Protein AF-A0AAV1UFF7-F1 (afdb_monomer)

Solvent-accessible surface area (backbone atoms only — not comparable to full-atom values): 11123 Å² total; per-residue (Å²): 123,74,47,80,37,83,39,74,46,73,79,89,84,55,80,43,83,38,80,42,76,38,85,66,68,77,84,46,72,75,54,55,74,67,52,83,84,74,55,67,71,58,49,53,51,36,45,77,68,60,72,52,86,78,79,87,83,90,73,97,54,80,73,61,56,57,57,50,54,50,51,61,59,50,69,80,42,80,79,66,96,67,86,64,89,80,60,83,84,80,53,59,70,68,59,49,51,53,54,50,56,66,68,28,78,74,54,40,67,79,42,95,56,35,76,69,52,58,74,48,44,80,80,64,54,96,58,88,70,94,63,82,73,81,86,80,84,79,76,91,78,84,86,72,62,90,87,70,75,89,84,87,79,83,79,75,90,72,82,85,129

Foldseek 3Di:
DFDFDQFFDDPPPDTDGDTDRDPDDDDDPVVVVPDDDDDPVRVVVCVVVCVDVGDDDDDPDPVVVVVVVVVVVVVSDPDDPPPPPPPPPPDDPVRVVVVVVCVDLVVCPPPPCNVVVVVCCLVVPPDDDPDDGPCPPDDDDDDDDPPDDDDDDDDDDDDDD

Structure (mmCIF, N/CA/C/O backbone):
data_AF-A0AAV1UFF7-F1
#
_entry.id   AF-A0AAV1UFF7-F1
#
loop_
_atom_site.group_PDB
_atom_site.id
_atom_site.type_symbol
_atom_site.label_atom_id
_atom_site.label_alt_id
_atom_site.label_comp_id
_atom_site.label_asym_id
_atom_site.label_entity_id
_atom_site.label_seq_id
_atom_site.pdbx_PDB_ins_code
_atom_site.Cartn_x
_atom_site.Cartn_y
_atom_site.Cartn_z
_atom_site.occupancy
_atom_site.B_iso_or_equiv
_atom_site.auth_seq_id
_atom_site.auth_comp_id
_atom_site.auth_asym_id
_atom_site.auth_atom_id
_atom_site.pdbx_PDB_model_num
ATOM 1 N N . MET A 1 1 ? 12.089 35.844 30.731 1.00 44.12 1 MET A N 1
ATOM 2 C CA . MET A 1 1 ? 13.018 34.746 30.389 1.00 44.12 1 MET A CA 1
ATOM 3 C C . MET A 1 1 ? 12.511 34.076 29.127 1.00 44.12 1 MET A C 1
ATOM 5 O O . MET A 1 1 ? 11.458 33.444 29.177 1.00 44.12 1 MET A O 1
ATOM 9 N N . THR A 1 2 ? 13.200 34.293 28.009 1.00 43.50 2 THR A N 1
ATOM 10 C CA . THR A 1 2 ? 12.980 33.582 26.745 1.00 43.50 2 THR A CA 1
ATOM 11 C C . THR A 1 2 ? 13.246 32.096 26.977 1.00 43.50 2 THR A C 1
ATOM 13 O O . THR A 1 2 ? 14.238 31.735 27.610 1.00 43.50 2 THR A O 1
ATOM 16 N N . LYS A 1 3 ? 12.304 31.234 26.580 1.00 46.84 3 LYS A N 1
ATOM 17 C CA . LYS A 1 3 ? 12.535 29.789 26.540 1.00 46.84 3 LYS A CA 1
ATOM 18 C C . LYS A 1 3 ? 12.574 29.369 25.081 1.00 46.84 3 LYS A C 1
ATOM 20 O O . LYS A 1 3 ? 11.623 29.587 24.340 1.00 46.84 3 LYS A O 1
ATOM 25 N N . THR A 1 4 ? 13.693 28.762 24.742 1.00 48.09 4 THR A N 1
ATOM 26 C CA . THR A 1 4 ? 14.011 28.108 23.483 1.00 48.09 4 THR A CA 1
ATOM 27 C C . THR A 1 4 ? 13.090 26.898 23.324 1.00 48.09 4 THR A C 1
ATOM 29 O O . THR A 1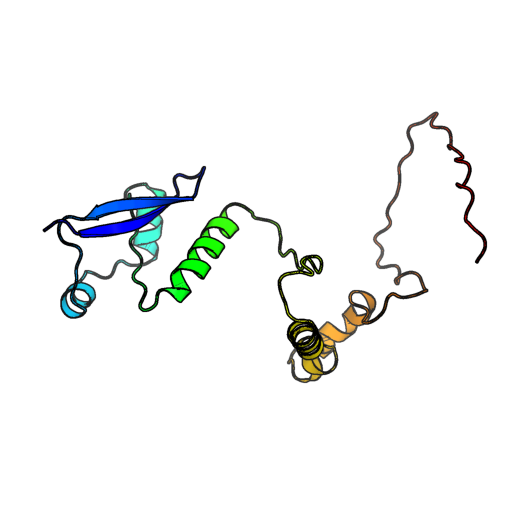 4 ? 13.221 25.928 24.070 1.00 48.09 4 THR A O 1
ATOM 32 N N . LEU A 1 5 ? 12.113 26.970 22.419 1.00 54.47 5 LEU A N 1
ATOM 33 C CA . LEU A 1 5 ? 11.257 25.833 22.070 1.00 54.47 5 LEU A CA 1
ATOM 34 C C . LEU A 1 5 ? 11.662 25.293 20.702 1.00 54.47 5 LEU A C 1
ATOM 36 O O . LEU A 1 5 ? 11.835 26.060 19.754 1.00 54.47 5 LEU A O 1
ATOM 40 N N . ASN A 1 6 ? 11.789 23.969 20.618 1.00 51.03 6 ASN A N 1
ATOM 41 C CA . ASN A 1 6 ? 11.961 23.265 19.355 1.00 51.03 6 ASN A CA 1
ATOM 42 C C . ASN A 1 6 ? 10.611 23.247 18.646 1.00 51.03 6 ASN A C 1
ATOM 44 O O . ASN A 1 6 ? 9.712 22.494 19.016 1.00 51.03 6 ASN A O 1
ATOM 48 N N . VAL A 1 7 ? 10.459 24.105 17.649 1.00 54.06 7 VAL A N 1
ATOM 49 C CA . VAL A 1 7 ? 9.252 24.189 16.838 1.00 54.06 7 VAL A CA 1
ATOM 50 C C . VAL A 1 7 ? 9.533 23.529 15.501 1.00 54.06 7 VAL A C 1
ATOM 52 O O . VAL A 1 7 ? 10.532 23.815 14.841 1.00 54.06 7 VAL A O 1
ATOM 55 N N . ILE A 1 8 ? 8.639 22.633 15.102 1.00 52.88 8 ILE A N 1
ATOM 56 C CA . ILE A 1 8 ? 8.655 22.051 13.767 1.00 52.88 8 ILE A CA 1
ATOM 57 C C . ILE A 1 8 ? 7.980 23.063 12.845 1.00 52.88 8 ILE A C 1
ATOM 59 O O . ILE A 1 8 ? 6.786 23.331 12.978 1.00 52.88 8 ILE A O 1
ATOM 63 N N . VAL A 1 9 ? 8.754 23.662 11.944 1.00 51.25 9 VAL A N 1
ATOM 64 C CA . VAL A 1 9 ? 8.236 24.610 10.956 1.00 51.25 9 VAL A CA 1
ATOM 65 C C . VAL A 1 9 ? 8.237 23.916 9.603 1.00 51.25 9 VAL A C 1
ATOM 67 O O . VAL A 1 9 ? 9.279 23.448 9.141 1.00 51.25 9 VAL A O 1
ATOM 70 N N . ASN A 1 10 ? 7.063 23.854 8.977 1.00 47.47 10 ASN A N 1
ATOM 71 C CA . ASN A 1 10 ? 6.913 23.428 7.594 1.00 47.47 10 ASN A CA 1
ATOM 72 C C . ASN A 1 10 ? 6.635 24.666 6.725 1.00 47.47 10 ASN A C 1
ATOM 74 O O . ASN A 1 10 ? 5.600 25.311 6.882 1.00 47.47 10 ASN A O 1
ATOM 78 N N . ASN A 1 11 ? 7.568 24.989 5.825 1.00 47.00 11 ASN A N 1
ATOM 79 C CA . ASN A 1 11 ? 7.452 26.104 4.877 1.00 47.00 11 ASN A CA 1
ATOM 80 C C . ASN A 1 11 ? 7.034 25.650 3.459 1.00 47.00 11 ASN A C 1
ATOM 82 O O . ASN A 1 11 ? 7.196 26.407 2.505 1.00 47.00 11 ASN A O 1
ATOM 86 N N . GLY A 1 12 ? 6.534 24.419 3.305 1.00 44.91 12 GLY A N 1
ATOM 87 C CA . GLY A 1 12 ? 6.035 23.845 2.046 1.00 44.91 12 GLY A CA 1
ATOM 88 C C . GLY A 1 12 ? 7.105 23.319 1.081 1.00 44.91 12 GLY A C 1
ATOM 89 O O . GLY A 1 12 ? 6.775 22.916 -0.028 1.00 44.91 12 GLY A O 1
ATOM 90 N N . SER A 1 13 ? 8.383 23.361 1.467 1.00 39.22 13 SER A N 1
ATOM 91 C CA . SER A 1 13 ? 9.508 22.782 0.707 1.00 39.22 13 SER A CA 1
ATOM 92 C C . SER A 1 13 ? 10.461 21.960 1.583 1.00 39.22 13 SER A C 1
ATOM 94 O O . SER A 1 13 ? 11.354 21.297 1.058 1.00 39.22 13 SER A O 1
ATOM 96 N N . SER A 1 14 ? 10.336 22.064 2.907 1.00 38.56 14 SER A N 1
ATOM 97 C CA . SER A 1 14 ? 11.150 21.336 3.877 1.00 38.56 14 SER A CA 1
ATOM 98 C C . SER A 1 14 ? 10.556 21.491 5.274 1.00 38.56 14 SER A C 1
ATOM 100 O O . SER A 1 14 ? 10.170 22.599 5.666 1.00 38.56 14 SER A O 1
ATOM 102 N N . VAL A 1 15 ? 10.577 20.408 6.047 1.00 46.78 15 VAL A N 1
ATOM 103 C CA . VAL A 1 15 ? 10.296 20.414 7.484 1.00 46.78 15 VAL A CA 1
ATOM 104 C C . VAL A 1 15 ? 11.614 20.594 8.239 1.00 46.78 15 VAL A C 1
ATOM 106 O O . VAL A 1 15 ? 12.520 19.771 8.118 1.00 46.78 15 VAL A O 1
ATOM 109 N N . GLY A 1 16 ? 11.736 21.674 9.013 1.00 49.16 16 GLY A N 1
ATOM 110 C CA . GLY A 1 16 ? 12.919 21.959 9.829 1.00 49.16 16 GLY A CA 1
ATOM 111 C C . GLY A 1 16 ? 12.569 22.109 11.307 1.00 49.16 16 GLY A C 1
ATOM 112 O O . GLY A 1 16 ? 11.521 22.654 11.656 1.00 49.16 16 GLY A O 1
ATOM 113 N N . ALA A 1 17 ? 13.447 21.626 12.188 1.00 48.56 17 ALA A N 1
ATOM 114 C CA . ALA A 1 17 ? 13.382 21.942 13.610 1.00 48.56 17 ALA A CA 1
ATOM 115 C C . ALA A 1 17 ? 14.064 23.294 13.832 1.00 48.56 17 ALA A C 1
ATOM 117 O O . ALA A 1 17 ? 15.270 23.427 13.622 1.00 48.56 17 ALA A O 1
ATOM 118 N N . TYR A 1 18 ? 13.287 24.291 14.240 1.00 50.88 18 TYR A N 1
ATOM 119 C CA . TYR A 1 18 ? 13.789 25.623 14.528 1.00 50.88 18 TYR A CA 1
ATOM 120 C C . TYR A 1 18 ? 13.642 25.930 16.003 1.00 50.88 18 TYR A C 1
ATOM 122 O O . TYR A 1 18 ? 12.633 25.637 16.643 1.00 50.88 18 TYR A O 1
ATOM 130 N N . THR A 1 19 ? 14.660 26.595 16.512 1.00 49.97 19 THR A N 1
ATOM 131 C CA . THR A 1 19 ? 14.622 27.231 17.811 1.00 49.97 19 THR A CA 1
ATOM 132 C C . THR A 1 19 ? 13.847 28.536 17.684 1.00 49.97 19 THR A C 1
ATOM 134 O O . THR A 1 19 ? 14.332 29.484 17.066 1.00 49.97 19 THR A O 1
ATOM 137 N N . LEU A 1 20 ? 12.643 28.592 18.255 1.00 56.88 20 LEU A N 1
ATOM 138 C CA . LEU A 1 20 ? 11.886 29.836 18.372 1.00 56.88 20 LEU A CA 1
ATOM 139 C C . LEU A 1 20 ? 11.939 30.344 19.811 1.00 56.88 20 LEU A C 1
ATOM 141 O O . LEU A 1 20 ? 11.595 29.633 20.759 1.00 56.88 20 LEU A O 1
ATOM 145 N N . ASP A 1 21 ? 12.343 31.605 19.955 1.00 56.59 21 ASP A N 1
ATOM 146 C CA . ASP A 1 21 ? 12.246 32.333 21.214 1.00 56.59 21 ASP A CA 1
ATOM 147 C C . ASP A 1 21 ? 10.801 32.784 21.415 1.00 56.59 21 ASP A C 1
ATOM 149 O O . ASP A 1 21 ? 10.382 33.870 21.008 1.00 56.59 21 ASP A O 1
ATOM 153 N N . LEU A 1 22 ? 10.014 31.921 22.053 1.00 59.09 22 LEU A N 1
ATOM 154 C CA . LEU A 1 22 ? 8.674 32.284 22.486 1.00 59.09 22 LEU A CA 1
ATOM 155 C C . LEU A 1 22 ? 8.793 33.164 23.735 1.00 59.09 22 LEU A C 1
ATOM 157 O O . LEU A 1 22 ? 9.332 32.766 24.777 1.00 59.09 22 LEU A O 1
ATOM 161 N N . ILE A 1 23 ? 8.294 34.395 23.631 1.00 55.28 23 ILE A N 1
ATOM 162 C CA . ILE A 1 23 ? 8.198 35.309 24.767 1.00 55.28 23 ILE A CA 1
ATOM 163 C C . ILE A 1 23 ? 7.072 34.780 25.663 1.00 55.28 23 ILE A C 1
ATOM 165 O O . ILE A 1 23 ? 5.902 35.038 25.417 1.00 55.28 23 ILE A O 1
ATOM 169 N N . ALA A 1 24 ? 7.451 34.013 26.689 1.00 63.12 24 ALA A N 1
ATOM 170 C CA . ALA A 1 24 ? 6.566 33.465 27.722 1.00 63.12 24 ALA A CA 1
ATOM 171 C C . ALA A 1 24 ? 5.484 32.478 27.216 1.00 63.12 24 ALA A C 1
ATOM 173 O O . ALA A 1 24 ? 4.293 32.756 27.339 1.00 63.12 24 ALA A O 1
ATOM 174 N N . PRO A 1 25 ? 5.872 31.292 26.704 1.00 65.94 25 PRO A N 1
ATOM 175 C CA . PRO A 1 25 ? 4.911 30.214 26.476 1.00 65.94 25 PRO A CA 1
ATOM 176 C C . PRO A 1 25 ? 4.236 29.826 27.807 1.00 65.94 25 PRO A C 1
ATOM 178 O O . PRO A 1 25 ? 4.930 29.828 28.832 1.00 65.94 25 PRO A O 1
ATOM 181 N N . PRO A 1 26 ? 2.937 29.472 27.808 1.00 67.19 26 PRO A N 1
ATOM 182 C CA . PRO A 1 26 ? 2.262 28.926 28.982 1.00 67.19 26 PRO A CA 1
ATOM 183 C C . PRO A 1 26 ? 3.022 27.703 29.496 1.00 67.19 26 PRO A C 1
ATOM 185 O O . PRO A 1 26 ? 3.344 26.802 28.721 1.00 67.19 26 PRO A O 1
ATOM 188 N N . LYS A 1 27 ? 3.363 27.689 30.786 1.00 66.69 27 LYS A N 1
ATOM 189 C CA . LYS A 1 27 ? 4.175 26.605 31.385 1.00 66.69 27 LYS A CA 1
ATOM 190 C C . LYS A 1 27 ? 3.370 25.721 32.315 1.00 66.69 27 LYS A C 1
ATOM 192 O O . LYS A 1 27 ? 3.786 24.602 32.598 1.00 66.69 27 LYS A O 1
ATOM 197 N N . LEU A 1 28 ? 2.265 26.246 32.827 1.00 72.44 28 LEU A N 1
ATOM 198 C CA . LEU A 1 28 ? 1.423 25.559 33.787 1.00 72.44 28 LEU A CA 1
ATOM 199 C C . LEU A 1 28 ? 0.181 25.029 33.086 1.00 72.44 28 LEU A C 1
ATOM 201 O O . LEU A 1 28 ? -0.427 25.719 32.267 1.00 72.44 28 LEU A O 1
ATOM 205 N N . THR A 1 29 ? -0.252 23.832 33.475 1.00 72.44 29 THR A N 1
ATOM 206 C CA . THR A 1 29 ? -1.508 23.242 32.998 1.00 72.44 29 THR A CA 1
ATOM 207 C C . THR A 1 29 ? -2.683 24.195 33.210 1.00 72.44 29 THR A C 1
ATOM 209 O O . THR A 1 29 ? -3.531 24.317 32.336 1.00 72.44 29 THR A O 1
ATOM 212 N N . SER A 1 30 ? -2.692 24.936 34.325 1.00 73.25 30 SER A N 1
ATOM 213 C CA . SER A 1 30 ? -3.714 25.940 34.641 1.00 73.25 30 SER A CA 1
ATOM 214 C C . SER A 1 30 ? -3.734 27.134 33.686 1.00 73.25 30 SER A C 1
ATOM 216 O O . SER A 1 30 ? -4.789 27.715 33.480 1.00 73.25 30 SER A O 1
ATOM 218 N N . GLU A 1 31 ? -2.593 27.520 33.113 1.00 74.56 31 GLU A N 1
ATOM 219 C CA . GLU A 1 31 ? -2.527 28.595 32.114 1.00 74.56 31 GLU A CA 1
ATOM 220 C C . GLU A 1 31 ? -3.018 28.092 30.751 1.00 74.56 31 GLU A C 1
ATOM 222 O O . GLU A 1 31 ? -3.728 28.804 30.047 1.00 74.56 31 GLU A O 1
ATOM 227 N N . ILE A 1 32 ? -2.680 26.847 30.396 1.00 72.62 32 ILE A N 1
ATOM 228 C CA . ILE A 1 32 ? -3.071 26.219 29.125 1.00 72.62 32 ILE A CA 1
ATOM 229 C C . ILE A 1 32 ? -4.581 25.971 29.078 1.00 72.62 32 ILE A C 1
ATOM 231 O O . ILE A 1 32 ? -5.218 26.267 28.071 1.00 72.62 32 ILE A O 1
ATOM 235 N N . THR A 1 33 ? -5.176 25.466 30.162 1.00 74.94 33 THR A N 1
ATOM 236 C CA . THR A 1 33 ? -6.622 25.189 30.220 1.00 74.94 33 THR A CA 1
ATOM 237 C C . THR A 1 33 ? -7.481 26.452 30.234 1.00 74.94 33 THR A C 1
ATOM 239 O O . THR A 1 33 ? -8.673 26.375 29.948 1.00 74.94 33 THR A O 1
ATOM 242 N N . GLN A 1 34 ? -6.890 27.612 30.534 1.00 77.50 34 GLN A N 1
ATOM 243 C CA . GLN A 1 34 ? -7.550 28.918 30.469 1.00 77.50 34 GLN A CA 1
ATOM 244 C C . GLN A 1 34 ? -7.456 29.575 29.085 1.00 77.50 34 GLN A C 1
ATOM 246 O O . GLN A 1 34 ? -8.074 30.619 28.864 1.00 77.50 34 GLN A O 1
ATOM 251 N N . LEU A 1 35 ? -6.701 28.994 28.143 1.00 76.62 35 LEU A N 1
ATOM 252 C CA . LEU A 1 35 ? -6.629 29.527 26.788 1.00 76.62 35 LEU A CA 1
ATOM 253 C C . LEU A 1 35 ? -7.986 29.395 26.086 1.00 76.62 35 LEU A C 1
ATOM 255 O O . LEU A 1 35 ? -8.672 28.379 26.231 1.00 76.62 35 LEU A O 1
ATOM 259 N N . PRO A 1 36 ? -8.379 30.399 25.284 1.00 75.75 36 PRO A N 1
ATOM 260 C CA . PRO A 1 36 ? -9.624 30.329 24.542 1.00 75.75 36 PRO A CA 1
ATOM 261 C C . PRO A 1 36 ? -9.590 29.141 23.579 1.00 75.75 36 PRO A C 1
ATOM 263 O O . PRO A 1 36 ? -8.680 29.011 22.757 1.00 75.75 36 PRO A O 1
ATOM 266 N N . THR A 1 37 ? -10.607 28.285 23.654 1.00 79.56 37 THR A N 1
ATOM 267 C CA . THR A 1 37 ? -10.777 27.196 22.693 1.00 79.56 37 THR A CA 1
ATOM 268 C C . THR A 1 37 ? -11.146 27.781 21.335 1.00 79.56 37 THR A C 1
ATOM 270 O O . THR A 1 37 ? -12.105 28.545 21.206 1.00 79.56 37 THR A O 1
ATOM 273 N N . LEU A 1 38 ? -10.379 27.429 20.307 1.00 80.38 38 LEU A N 1
ATOM 274 C CA . LEU A 1 38 ? -10.665 27.836 18.940 1.00 80.38 38 LEU A CA 1
ATOM 275 C C . LEU A 1 38 ? -11.495 26.753 18.252 1.00 80.38 38 LEU A C 1
ATOM 277 O O . LEU A 1 38 ? -11.086 25.596 18.187 1.00 80.38 38 LEU A O 1
ATOM 281 N N . GLU A 1 39 ? -12.652 27.123 17.707 1.00 85.00 39 GLU A N 1
ATOM 282 C CA . GLU A 1 39 ? -13.463 26.180 16.938 1.00 85.00 39 GLU A CA 1
ATOM 283 C C . GLU A 1 39 ? -12.712 25.678 15.700 1.00 85.00 39 GLU A C 1
ATOM 285 O O . GLU A 1 39 ? -12.110 26.458 14.957 1.00 85.00 39 GLU A O 1
ATOM 290 N N . HIS A 1 40 ? -12.819 24.380 15.420 1.00 80.38 40 HIS A N 1
ATOM 291 C CA . HIS A 1 40 ? -12.083 23.721 14.340 1.00 80.38 40 HIS A CA 1
ATOM 292 C C . HIS A 1 40 ? -12.300 24.372 12.959 1.00 80.38 40 HIS A C 1
ATOM 294 O O . HIS A 1 40 ? -11.345 24.646 12.236 1.00 80.38 40 HIS A O 1
ATOM 300 N N . LYS A 1 41 ? -13.548 24.717 12.605 1.00 83.31 41 LYS A N 1
ATOM 301 C CA . LYS A 1 41 ? -13.860 25.397 11.330 1.00 83.31 41 LYS A CA 1
ATOM 302 C C . LYS A 1 41 ? -13.193 26.769 11.224 1.00 83.31 41 LYS A C 1
ATOM 304 O O . LYS A 1 41 ? -12.735 27.167 10.154 1.00 83.31 41 LYS A O 1
ATOM 309 N N . ARG A 1 42 ? -13.146 27.501 12.339 1.00 84.62 42 ARG A N 1
ATOM 310 C CA . ARG A 1 42 ? -12.495 28.809 12.425 1.00 84.62 42 ARG A CA 1
ATOM 311 C C . ARG A 1 42 ? -10.981 28.669 12.303 1.00 84.62 42 ARG A C 1
ATOM 313 O O . ARG A 1 42 ? -10.387 29.432 11.548 1.00 84.62 42 ARG A O 1
ATOM 320 N N . PHE A 1 43 ? -10.398 27.677 12.970 1.00 83.75 43 PHE A N 1
ATOM 321 C CA . PHE A 1 43 ? -8.984 27.342 12.840 1.00 83.75 43 PHE A CA 1
ATOM 322 C C . PHE A 1 43 ? -8.598 27.053 11.383 1.00 83.75 43 PHE A C 1
ATOM 324 O O . PHE A 1 43 ? -7.704 27.712 10.864 1.00 83.75 43 PHE A O 1
ATOM 331 N N . LEU A 1 44 ? -9.312 26.158 10.690 1.00 84.00 44 LEU A N 1
ATOM 332 C CA . LEU A 1 44 ? -9.009 25.811 9.294 1.00 84.00 44 LEU A CA 1
ATOM 333 C C . LEU A 1 44 ? -9.109 27.011 8.344 1.00 84.00 44 LEU A C 1
ATOM 335 O O . LEU A 1 44 ? -8.263 27.188 7.472 1.00 84.00 44 LEU A O 1
ATOM 339 N N . ARG A 1 45 ? -10.117 27.870 8.525 1.00 87.31 45 ARG A N 1
ATOM 340 C CA . ARG A 1 45 ? -10.261 29.097 7.729 1.00 87.31 45 ARG A CA 1
ATOM 341 C C . ARG A 1 45 ? -9.119 30.084 7.991 1.00 87.31 45 ARG A C 1
ATOM 343 O O . ARG A 1 45 ? -8.603 30.703 7.060 1.00 87.31 45 ARG A O 1
ATOM 350 N N . ASP A 1 46 ? -8.734 30.267 9.250 1.00 83.19 46 ASP A N 1
ATOM 351 C CA . ASP A 1 46 ? -7.654 31.184 9.622 1.00 83.19 46 ASP A CA 1
ATOM 352 C C . ASP A 1 46 ? -6.281 30.630 9.179 1.00 83.19 46 ASP A C 1
ATOM 354 O O . ASP A 1 46 ? -5.412 31.402 8.769 1.00 83.19 46 ASP A O 1
ATOM 358 N N . LEU A 1 47 ? -6.122 29.302 9.153 1.00 82.94 47 LEU A N 1
ATOM 359 C CA . LEU A 1 47 ? -4.974 28.606 8.571 1.00 82.94 47 LEU A CA 1
ATOM 360 C C . LEU A 1 47 ? -4.905 28.813 7.051 1.00 82.94 47 LEU A C 1
ATOM 362 O O . LEU A 1 47 ? -3.901 29.306 6.548 1.00 82.94 47 LEU A O 1
ATOM 366 N N . GLY A 1 48 ? -5.995 28.541 6.325 1.00 79.50 48 GLY A N 1
ATOM 367 C CA . GLY A 1 48 ? -6.0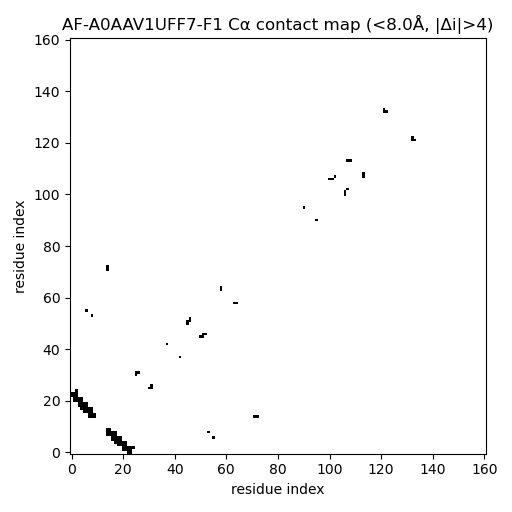57 28.707 4.866 1.00 79.50 48 GLY A CA 1
ATOM 368 C C . GLY A 1 48 ? -5.949 30.161 4.390 1.00 79.50 48 GLY A C 1
ATOM 369 O O . GLY A 1 48 ? -5.514 30.414 3.273 1.00 79.50 48 GLY A O 1
ATOM 370 N N . SER A 1 49 ? -6.298 31.133 5.239 1.00 87.44 49 SER A N 1
ATOM 371 C CA . SER A 1 49 ? -6.106 32.566 4.95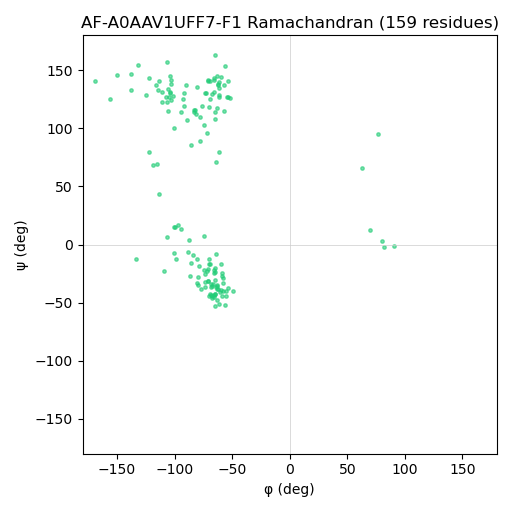5 1.00 87.44 49 SER A CA 1
ATOM 372 C C . SER A 1 49 ? -4.730 33.104 5.367 1.00 87.44 49 SER A C 1
ATOM 374 O O . SER A 1 49 ? -4.497 34.308 5.263 1.00 87.44 49 SER A O 1
ATOM 376 N N . GLY A 1 50 ? -3.824 32.247 5.859 1.00 78.81 50 GLY A N 1
ATOM 377 C CA . GLY A 1 50 ? -2.470 32.631 6.271 1.00 78.81 50 GLY A CA 1
ATOM 378 C C . GLY A 1 50 ? -2.411 33.493 7.538 1.00 78.81 50 GLY A C 1
ATOM 379 O O . GLY A 1 50 ? -1.369 34.072 7.850 1.00 78.81 50 GLY A O 1
ATOM 380 N N . LYS A 1 51 ? -3.517 33.602 8.289 1.00 77.88 51 LYS A N 1
ATOM 381 C CA . LYS A 1 51 ? -3.562 34.330 9.569 1.00 77.88 51 LYS A CA 1
ATOM 382 C C . LYS A 1 51 ? -2.853 33.563 10.683 1.00 77.88 51 LYS A C 1
ATOM 384 O O . LYS A 1 51 ? -2.373 34.176 11.635 1.00 77.88 51 LYS A O 1
ATOM 389 N N . VAL A 1 52 ? -2.773 32.239 10.559 1.00 78.06 52 VAL A N 1
ATOM 390 C CA . VAL A 1 52 ? -2.001 31.376 11.455 1.00 78.06 52 VAL A CA 1
ATOM 391 C C . VAL A 1 52 ? -0.586 31.247 10.905 1.00 78.06 52 VAL A C 1
ATOM 393 O O . VAL A 1 52 ? -0.362 30.581 9.902 1.00 78.06 52 VAL A O 1
ATOM 396 N N . LYS A 1 53 ? 0.374 31.901 11.564 1.00 70.50 53 LYS A N 1
ATOM 397 C CA . LYS A 1 53 ? 1.790 31.851 11.165 1.00 70.50 53 LYS A CA 1
ATOM 398 C C . LYS A 1 53 ? 2.543 30.665 11.766 1.00 70.50 53 LYS A C 1
ATOM 400 O O . LYS A 1 53 ? 3.557 30.255 11.219 1.00 70.50 53 LYS A O 1
ATOM 405 N N . GLN A 1 54 ? 2.095 30.173 12.921 1.00 67.62 54 GLN A N 1
ATOM 406 C CA . GLN A 1 54 ? 2.774 29.143 13.706 1.00 67.62 54 GLN A CA 1
ATOM 407 C C . GLN A 1 54 ? 1.745 28.314 14.476 1.00 67.62 54 GLN A C 1
ATOM 409 O O . GLN A 1 54 ? 0.732 28.847 14.933 1.00 67.62 54 GLN A O 1
ATOM 414 N N . ILE A 1 55 ? 2.029 27.023 14.638 1.00 74.00 55 ILE A N 1
ATOM 415 C CA . ILE A 1 55 ? 1.251 26.093 15.458 1.00 74.00 55 ILE A CA 1
ATOM 416 C C . ILE A 1 55 ? 2.220 25.464 16.458 1.00 74.00 55 ILE A C 1
ATOM 418 O O . ILE A 1 55 ? 3.275 24.968 16.073 1.00 74.00 55 ILE A O 1
ATOM 422 N N . CYS A 1 56 ? 1.868 25.504 17.740 1.00 68.06 56 CYS A N 1
ATOM 423 C CA . CYS A 1 56 ? 2.605 24.820 18.798 1.00 68.06 56 CYS A CA 1
ATOM 424 C C . CYS A 1 56 ? 1.783 23.617 19.260 1.00 68.06 56 CYS A C 1
ATOM 426 O O . CYS A 1 56 ? 0.614 23.776 19.610 1.00 68.06 56 CYS A O 1
ATOM 428 N N . VAL A 1 57 ? 2.394 22.434 19.268 1.00 71.44 57 VAL A N 1
ATOM 429 C CA . VAL A 1 57 ? 1.776 21.198 19.761 1.00 71.44 57 VAL A CA 1
ATOM 430 C C . VAL A 1 57 ? 2.484 20.801 21.052 1.00 71.44 57 VAL A C 1
ATOM 432 O O . VAL A 1 57 ? 3.711 20.832 21.119 1.00 71.44 57 VAL A O 1
ATOM 435 N N . LEU A 1 58 ? 1.709 20.497 22.091 1.00 66.94 58 LEU A N 1
ATOM 436 C CA . LEU A 1 58 ? 2.228 20.066 23.386 1.00 66.94 58 LEU A CA 1
ATOM 437 C C . LEU A 1 58 ? 2.321 18.536 23.403 1.00 66.94 58 LEU A C 1
ATOM 439 O O . LEU A 1 58 ? 1.336 17.869 23.091 1.00 66.94 58 LEU A O 1
ATOM 443 N N . PHE A 1 59 ? 3.474 17.998 23.799 1.00 64.62 59 PHE A N 1
ATOM 444 C CA . PHE A 1 59 ? 3.691 16.562 23.993 1.00 64.62 59 PHE A CA 1
ATOM 445 C C . PHE A 1 59 ? 3.986 16.286 25.461 1.00 64.62 59 PHE A C 1
ATOM 447 O O . PHE A 1 59 ? 4.708 17.054 26.095 1.00 64.62 59 PHE A O 1
ATOM 454 N N . ALA A 1 60 ? 3.394 15.220 25.998 1.00 58.19 60 ALA A N 1
ATOM 455 C CA . ALA A 1 60 ? 3.658 14.781 27.364 1.00 58.19 60 ALA A CA 1
ATOM 456 C C . ALA A 1 60 ? 4.973 13.986 27.467 1.00 58.19 60 ALA A C 1
ATOM 458 O O . ALA A 1 60 ? 5.631 14.085 28.496 1.00 58.19 60 ALA A O 1
ATOM 459 N N . ASP A 1 61 ? 5.389 13.310 26.385 1.00 56.56 61 ASP A N 1
ATOM 460 C CA . ASP A 1 61 ? 6.559 12.426 26.341 1.00 56.56 61 ASP A CA 1
ATOM 461 C C . ASP A 1 61 ? 7.371 12.619 25.041 1.00 56.56 61 ASP A C 1
ATOM 463 O O . ASP A 1 61 ? 6.806 12.898 23.978 1.00 56.56 61 ASP A O 1
ATOM 467 N N . ASP A 1 62 ? 8.698 12.453 25.120 1.00 56.09 62 ASP A N 1
ATOM 468 C CA . ASP A 1 62 ? 9.643 12.656 24.002 1.00 56.09 62 ASP A CA 1
ATOM 469 C C . ASP A 1 62 ? 9.466 11.642 22.850 1.00 56.09 62 ASP A C 1
ATOM 471 O O . ASP A 1 62 ? 9.836 11.922 21.709 1.00 56.09 62 ASP A O 1
ATOM 475 N N . GLU A 1 63 ? 8.864 10.480 23.117 1.00 55.41 63 GLU A N 1
ATOM 476 C CA . GLU A 1 63 ? 8.677 9.396 22.140 1.00 55.41 63 GLU A CA 1
ATOM 477 C C . GLU A 1 63 ? 7.698 9.793 21.012 1.00 55.41 63 GLU A C 1
ATOM 479 O O . GLU A 1 63 ? 7.948 9.533 19.834 1.00 55.41 63 GLU A O 1
ATOM 484 N N . CYS A 1 64 ? 6.658 10.573 21.335 1.00 53.41 64 CYS A N 1
ATOM 485 C CA . CYS A 1 64 ? 5.641 11.046 20.383 1.00 53.41 64 CYS A CA 1
ATOM 486 C C . CYS A 1 64 ? 6.159 12.087 19.370 1.00 53.41 64 CYS A C 1
ATOM 488 O O . CYS A 1 64 ? 5.514 12.358 18.352 1.00 53.41 64 CYS A O 1
ATOM 490 N N . VAL A 1 65 ? 7.318 12.703 19.632 1.00 55.22 65 VAL A N 1
ATOM 491 C CA . VAL A 1 65 ? 7.922 13.707 18.737 1.00 55.22 65 VAL A CA 1
ATOM 492 C C . VAL A 1 65 ? 8.455 13.049 17.457 1.00 55.22 65 VAL A C 1
ATOM 494 O O . VAL A 1 65 ? 8.425 13.666 16.386 1.00 55.22 65 VAL A O 1
ATOM 497 N N . ALA A 1 66 ? 8.912 11.795 17.545 1.00 56.25 66 ALA A N 1
ATOM 498 C CA . ALA A 1 66 ? 9.368 11.018 16.395 1.00 56.25 66 ALA A CA 1
ATOM 499 C C . ALA A 1 66 ? 8.204 10.667 15.454 1.00 56.25 66 ALA A C 1
ATOM 501 O O . ALA A 1 66 ? 8.315 10.870 14.243 1.00 56.25 66 ALA A O 1
ATOM 502 N N . ASP A 1 67 ? 7.062 10.254 16.004 1.00 57.84 67 ASP A N 1
ATOM 503 C CA . ASP A 1 67 ? 5.870 9.889 15.229 1.00 57.84 67 ASP A CA 1
ATOM 504 C C . ASP A 1 67 ? 5.293 11.064 14.436 1.00 57.84 67 ASP A C 1
ATOM 506 O O . ASP A 1 67 ? 4.856 10.901 13.297 1.00 57.84 67 ASP A O 1
ATOM 510 N N . ILE A 1 68 ? 5.347 12.281 14.982 1.00 56.00 68 ILE A N 1
ATOM 511 C CA . ILE A 1 68 ? 4.820 13.469 14.295 1.00 56.00 68 ILE A CA 1
ATOM 512 C C . ILE A 1 68 ? 5.787 14.013 13.252 1.00 56.00 68 ILE A C 1
ATOM 514 O O . ILE A 1 68 ? 5.341 14.490 12.205 1.00 56.00 68 ILE A O 1
ATOM 518 N N . ARG A 1 69 ? 7.105 13.904 13.469 1.00 55.75 69 ARG A N 1
ATOM 519 C CA . ARG A 1 69 ? 8.079 14.150 12.391 1.00 55.75 69 ARG A CA 1
ATOM 520 C C . ARG A 1 69 ? 7.833 13.207 11.226 1.00 55.75 69 ARG A C 1
ATOM 522 O O . ARG A 1 69 ? 7.784 13.661 10.089 1.00 55.75 69 ARG A O 1
ATOM 529 N N . SER 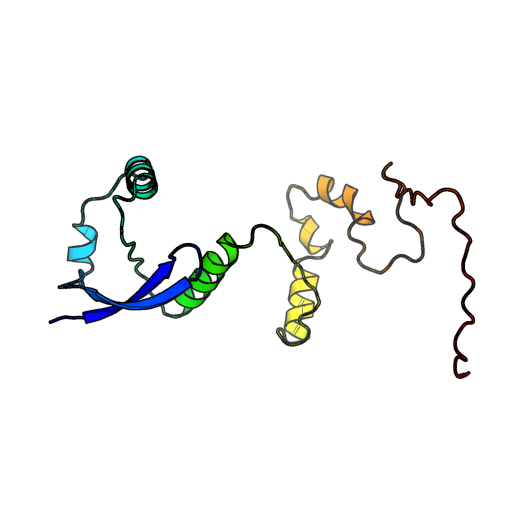A 1 70 ? 7.605 11.932 11.516 1.00 53.25 70 SER A N 1
ATOM 530 C CA . SER A 1 70 ? 7.257 10.949 10.499 1.00 53.25 70 SER A CA 1
ATOM 531 C C . SER A 1 70 ? 5.942 11.331 9.805 1.00 53.25 70 SER A C 1
ATOM 533 O O . SER A 1 70 ? 5.933 11.498 8.591 1.00 53.25 70 SER A O 1
ATOM 535 N N . ALA A 1 71 ? 4.862 11.616 10.544 1.00 51.97 71 ALA A N 1
ATOM 536 C CA . ALA A 1 71 ? 3.559 12.016 9.988 1.00 51.97 71 ALA A CA 1
ATOM 537 C C . ALA A 1 71 ? 3.603 13.282 9.112 1.00 51.97 71 ALA A C 1
ATOM 539 O O . ALA A 1 71 ? 2.953 13.335 8.072 1.00 51.97 71 ALA A O 1
ATOM 540 N N . THR A 1 72 ? 4.384 14.292 9.501 1.00 51.44 72 THR A N 1
ATOM 541 C CA . THR A 1 72 ? 4.544 15.535 8.722 1.00 51.44 72 THR A CA 1
ATOM 542 C C . THR A 1 72 ? 5.394 15.346 7.465 1.00 51.44 72 THR A C 1
ATOM 544 O O . THR A 1 72 ? 5.095 15.957 6.441 1.00 51.44 72 THR A O 1
ATOM 547 N N . VAL A 1 73 ? 6.386 14.450 7.493 1.00 48.28 73 VAL A N 1
ATOM 548 C CA . VAL A 1 73 ? 7.108 13.995 6.289 1.00 48.28 73 VAL A CA 1
ATOM 549 C C . VAL A 1 73 ? 6.198 13.152 5.382 1.00 48.28 73 VAL A C 1
ATOM 551 O O . VAL A 1 73 ? 6.276 13.257 4.160 1.00 48.28 73 VAL A O 1
ATOM 554 N N . PHE A 1 74 ? 5.275 12.370 5.952 1.00 39.62 74 PHE A N 1
ATOM 555 C CA . PHE A 1 74 ? 4.321 11.561 5.186 1.00 39.62 74 PHE A CA 1
ATOM 556 C C . PHE A 1 74 ? 3.244 12.383 4.462 1.00 39.62 74 PHE A C 1
ATOM 558 O O . PHE A 1 74 ? 2.681 11.897 3.486 1.00 39.62 74 PHE A O 1
ATOM 565 N N . THR A 1 75 ? 2.967 13.624 4.876 1.00 46.00 75 THR A N 1
ATOM 566 C CA . THR A 1 75 ? 1.955 14.463 4.204 1.00 46.00 75 THR A CA 1
ATOM 567 C C . THR A 1 75 ? 2.422 15.122 2.903 1.00 46.00 75 THR A C 1
ATOM 569 O O . THR A 1 75 ? 1.573 15.509 2.106 1.00 46.00 75 THR A O 1
ATOM 572 N N . GLU A 1 76 ? 3.732 15.231 2.646 1.00 44.88 76 GLU A N 1
ATOM 573 C CA . GLU A 1 76 ? 4.243 15.731 1.351 1.00 44.88 76 GLU A CA 1
ATOM 574 C C . GLU A 1 76 ? 4.358 14.622 0.292 1.00 44.88 76 GLU A C 1
ATOM 576 O O . GLU A 1 76 ? 4.386 14.913 -0.903 1.00 44.88 76 GLU A O 1
ATOM 581 N N . ASN A 1 77 ? 4.320 13.353 0.708 1.00 41.81 77 ASN A N 1
ATOM 582 C CA . ASN A 1 77 ? 4.392 12.199 -0.182 1.00 41.81 77 ASN A CA 1
ATOM 583 C C . ASN A 1 77 ? 3.078 11.410 -0.135 1.00 41.81 77 ASN A C 1
ATOM 585 O O . ASN A 1 77 ? 3.023 10.277 0.349 1.00 41.81 77 ASN A O 1
ATOM 589 N N . GLU A 1 78 ? 2.005 11.996 -0.678 1.00 50.28 78 GLU A N 1
ATOM 590 C CA . GLU A 1 78 ? 0.906 11.172 -1.181 1.00 50.28 78 GLU A CA 1
ATOM 591 C C . GLU A 1 78 ? 1.487 10.127 -2.142 1.00 50.28 78 GLU A C 1
ATOM 593 O O . GLU A 1 78 ? 2.152 10.475 -3.121 1.00 50.28 78 GLU A O 1
ATOM 598 N N . ARG A 1 79 ? 1.168 8.853 -1.873 1.00 46.88 79 ARG A N 1
ATOM 599 C CA . ARG A 1 79 ? 1.796 7.634 -2.416 1.00 46.88 79 ARG A CA 1
ATOM 600 C C . ARG A 1 79 ? 3.127 7.417 -1.700 1.00 46.88 79 ARG A C 1
ATOM 602 O O . ARG A 1 79 ? 4.146 7.959 -2.089 1.00 46.88 79 ARG A O 1
ATOM 609 N N . VAL A 1 80 ? 3.177 6.608 -0.653 1.00 36.97 80 VAL A N 1
ATOM 610 C CA . VAL A 1 80 ? 2.980 5.169 -0.790 1.00 36.97 80 VAL A CA 1
ATOM 611 C C . VAL A 1 80 ? 2.511 4.620 0.561 1.00 36.97 80 VAL A C 1
ATOM 613 O O . VAL A 1 80 ? 3.219 4.733 1.559 1.00 36.97 80 VAL A O 1
ATOM 616 N N . LEU A 1 81 ? 1.376 3.921 0.586 1.00 43.00 81 LEU A N 1
ATOM 617 C CA . LEU 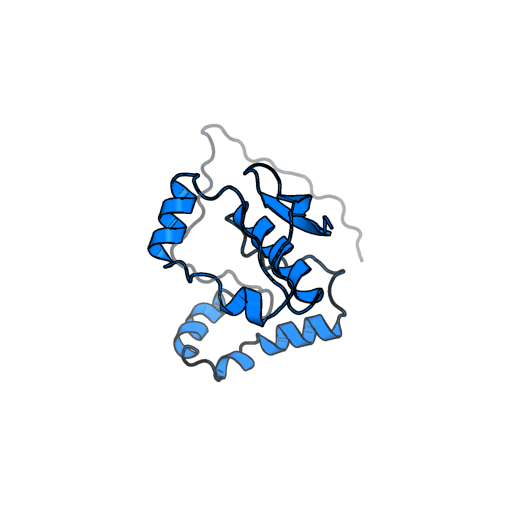A 1 81 ? 1.242 2.754 1.457 1.00 43.00 81 LEU A CA 1
ATOM 618 C C . LEU A 1 81 ? 2.266 1.723 0.957 1.00 43.00 81 LEU A C 1
ATOM 620 O O . LEU A 1 81 ? 1.910 0.769 0.271 1.00 43.00 81 LEU A O 1
ATOM 624 N N . SER A 1 82 ? 3.560 1.981 1.181 1.00 37.25 82 SER A N 1
ATOM 625 C CA . SER A 1 82 ? 4.614 1.028 0.855 1.00 37.25 82 SER A CA 1
ATOM 626 C C . SER A 1 82 ? 4.714 0.131 2.062 1.00 37.25 82 SER A C 1
ATOM 628 O O . SER A 1 82 ? 5.519 0.348 2.966 1.00 37.25 82 SER A O 1
ATOM 630 N N . SER A 1 83 ? 3.869 -0.892 2.075 1.00 43.66 83 SER A N 1
ATOM 631 C CA . SER A 1 83 ? 4.298 -2.165 2.630 1.00 43.66 83 SER A CA 1
ATOM 632 C C . SER A 1 83 ? 5.479 -2.631 1.773 1.00 43.66 83 SER A C 1
ATOM 634 O O . SER A 1 83 ? 5.318 -3.364 0.802 1.00 43.66 83 SER A O 1
ATOM 636 N N . SER A 1 84 ? 6.662 -2.074 2.040 1.00 42.16 84 SER A N 1
ATOM 637 C CA . SER A 1 84 ? 7.910 -2.596 1.509 1.00 42.16 84 SER A CA 1
ATOM 638 C C . SER A 1 84 ? 8.319 -3.726 2.448 1.00 42.16 84 SER A C 1
ATOM 640 O O . SER A 1 84 ? 8.617 -3.452 3.610 1.00 42.16 84 SER A O 1
ATOM 642 N N . PRO A 1 85 ? 8.378 -4.984 1.986 1.00 46.97 85 PRO A N 1
ATOM 643 C CA . PRO A 1 85 ? 8.979 -6.070 2.754 1.00 46.97 85 PRO A CA 1
ATOM 644 C C . PRO A 1 85 ? 10.518 -5.975 2.770 1.00 46.97 85 PRO A C 1
ATOM 646 O O . PRO A 1 85 ? 11.186 -6.899 3.216 1.00 46.97 85 PRO A O 1
ATOM 649 N N . MET A 1 86 ? 11.090 -4.886 2.246 1.00 43.34 86 MET A N 1
ATOM 650 C CA . MET A 1 86 ? 12.502 -4.748 1.893 1.00 43.34 86 MET A CA 1
ATOM 651 C C . MET A 1 86 ? 13.220 -3.723 2.783 1.00 43.34 86 MET A C 1
ATOM 653 O O . MET A 1 86 ? 13.988 -2.895 2.305 1.00 43.34 86 MET A O 1
ATOM 657 N N . ASP A 1 87 ? 12.956 -3.764 4.089 1.00 46.59 87 ASP A N 1
ATOM 658 C CA . ASP A 1 87 ? 13.936 -3.295 5.071 1.00 46.59 87 ASP A CA 1
ATOM 659 C C . ASP A 1 87 ? 14.261 -4.441 6.030 1.00 46.59 87 ASP A C 1
ATOM 661 O O . ASP A 1 87 ? 13.718 -4.576 7.126 1.00 46.59 87 ASP A O 1
ATOM 665 N N . GLU A 1 88 ? 15.132 -5.324 5.548 1.00 50.41 88 GLU A N 1
ATOM 666 C CA . GLU A 1 88 ? 15.614 -6.520 6.243 1.00 50.41 88 GLU A CA 1
ATOM 667 C C . GLU A 1 88 ? 16.425 -6.184 7.512 1.00 50.41 88 GLU A C 1
ATOM 669 O O . GLU A 1 88 ? 16.743 -7.067 8.302 1.00 50.41 88 GLU A O 1
ATOM 674 N N . SER A 1 89 ? 16.731 -4.900 7.743 1.00 52.00 89 SER A N 1
ATOM 675 C CA . SER A 1 89 ? 17.549 -4.427 8.863 1.00 52.00 89 SER A CA 1
ATOM 676 C C . SER A 1 89 ? 16.766 -3.847 10.048 1.00 52.00 89 SER A C 1
ATOM 678 O O . SER A 1 89 ? 17.366 -3.565 11.085 1.00 52.00 89 SER A O 1
ATOM 680 N N . VAL A 1 90 ? 15.442 -3.674 9.931 1.00 59.78 90 VAL A N 1
ATOM 681 C CA . VAL A 1 90 ? 14.651 -2.903 10.914 1.00 59.78 90 VAL A CA 1
ATOM 682 C C . VAL A 1 90 ? 13.923 -3.760 11.955 1.00 59.78 90 VAL A C 1
ATOM 684 O O . VAL A 1 90 ? 13.490 -3.225 12.974 1.00 59.78 90 VAL A O 1
ATOM 687 N N . LEU A 1 91 ? 13.821 -5.083 11.785 1.00 55.66 91 LEU A N 1
ATOM 688 C CA . LEU A 1 91 ? 13.164 -5.963 12.762 1.00 55.66 91 LEU A CA 1
ATOM 689 C C . LEU A 1 91 ? 13.951 -7.255 12.975 1.00 55.66 91 LEU A C 1
ATOM 691 O O . LEU A 1 91 ? 14.319 -7.922 12.013 1.00 55.66 91 LEU A O 1
ATOM 695 N N . ASP A 1 92 ? 14.144 -7.625 14.243 1.00 73.00 92 ASP A N 1
ATOM 696 C CA . ASP A 1 92 ? 14.601 -8.964 14.619 1.00 73.00 92 ASP A CA 1
ATOM 697 C C . ASP A 1 92 ? 13.679 -10.029 13.997 1.00 73.00 92 ASP A C 1
ATOM 699 O O . ASP A 1 92 ? 12.458 -9.843 13.941 1.00 73.00 92 ASP A O 1
ATOM 703 N N . GLU A 1 93 ? 14.261 -11.139 13.534 1.00 74.88 93 GLU A N 1
ATOM 704 C CA . GLU A 1 93 ? 13.569 -12.221 12.816 1.00 74.88 93 GLU A CA 1
ATOM 705 C C . GLU A 1 93 ? 12.301 -12.672 13.556 1.00 74.88 93 GLU A C 1
ATOM 707 O O . GLU A 1 93 ? 11.248 -12.857 12.945 1.00 74.88 93 GLU A O 1
ATOM 712 N N . LYS A 1 94 ? 12.362 -12.749 14.891 1.00 76.62 94 LYS A N 1
ATOM 713 C CA . LYS A 1 94 ? 11.219 -13.125 15.726 1.00 76.62 94 LYS A CA 1
ATOM 714 C C . LYS A 1 94 ? 10.092 -12.095 15.658 1.00 76.62 94 LYS A C 1
ATOM 716 O O . LYS A 1 94 ? 8.932 -12.463 15.521 1.00 76.62 94 LYS A O 1
ATOM 721 N N . THR A 1 95 ? 10.430 -10.807 15.690 1.00 76.56 95 THR A N 1
ATOM 722 C CA . THR A 1 95 ? 9.450 -9.711 15.595 1.00 76.56 95 THR A CA 1
ATOM 723 C C . THR A 1 95 ? 8.796 -9.672 14.212 1.00 76.56 95 THR A C 1
ATOM 725 O O . THR A 1 95 ? 7.618 -9.339 14.076 1.00 76.56 95 THR A O 1
ATOM 728 N N . ARG A 1 96 ? 9.555 -10.023 13.168 1.00 76.75 96 ARG A N 1
ATOM 729 C CA . ARG A 1 96 ? 9.062 -10.105 11.790 1.00 76.75 96 ARG A CA 1
ATOM 730 C C . ARG A 1 96 ? 8.065 -11.252 11.616 1.00 76.75 96 ARG A C 1
ATOM 732 O O . ARG A 1 96 ? 6.996 -11.031 11.050 1.00 76.75 96 ARG A O 1
ATOM 739 N N . VAL A 1 97 ? 8.386 -12.431 12.150 1.00 77.62 97 VAL A N 1
ATOM 740 C CA . VAL A 1 97 ? 7.493 -13.601 12.148 1.00 77.62 97 VAL A CA 1
ATOM 741 C C . VAL A 1 97 ? 6.224 -13.319 12.955 1.00 77.62 97 VAL A C 1
ATOM 743 O O . VAL A 1 97 ? 5.129 -13.488 12.432 1.00 77.62 97 VAL A O 1
ATOM 746 N N . GLU A 1 98 ? 6.342 -12.771 14.168 1.00 81.69 98 GLU A N 1
ATOM 747 C CA . GLU A 1 98 ? 5.181 -12.446 15.013 1.00 81.69 98 GLU A CA 1
ATOM 748 C C . GLU A 1 98 ? 4.225 -11.439 14.350 1.00 81.69 98 GLU A C 1
ATOM 750 O O . GLU A 1 98 ? 3.002 -11.591 14.437 1.00 81.69 98 GLU A O 1
ATOM 755 N N . ARG A 1 99 ? 4.753 -10.424 13.647 1.00 80.31 99 ARG A N 1
ATOM 756 C CA . ARG A 1 99 ? 3.917 -9.491 12.868 1.00 80.31 99 ARG A CA 1
ATOM 757 C C . ARG A 1 99 ? 3.199 -10.184 11.717 1.00 80.31 99 ARG A C 1
ATOM 759 O O . ARG A 1 99 ? 2.027 -9.890 11.497 1.00 80.31 99 ARG A O 1
ATOM 766 N N . TYR A 1 100 ? 3.889 -11.064 10.995 1.00 79.25 100 TYR A N 1
ATOM 767 C CA . TYR A 1 100 ? 3.304 -11.794 9.873 1.00 79.25 100 TYR A CA 1
ATOM 768 C C . TYR A 1 100 ? 2.199 -12.749 10.350 1.00 79.25 100 TYR A C 1
ATOM 770 O O . TYR A 1 100 ? 1.088 -12.713 9.826 1.00 79.25 100 TYR A O 1
ATOM 778 N N . ASP A 1 101 ? 2.444 -13.505 11.423 1.00 82.00 101 ASP A N 1
ATOM 779 C CA . ASP A 1 101 ? 1.472 -14.439 12.008 1.00 82.00 101 ASP A CA 1
ATOM 780 C C . ASP A 1 101 ? 0.227 -13.716 12.546 1.00 82.00 101 ASP A C 1
ATOM 782 O O . ASP A 1 101 ? -0.910 -14.162 12.348 1.00 82.00 101 ASP A O 1
ATOM 786 N N . SER A 1 102 ? 0.415 -12.541 13.155 1.00 82.31 102 SER A N 1
ATOM 787 C CA . SER A 1 102 ? -0.685 -11.685 13.625 1.00 82.31 102 SER A CA 1
ATOM 788 C C . SER A 1 102 ? -1.560 -11.148 12.484 1.00 82.31 102 SER A C 1
ATOM 790 O O . SER A 1 102 ? -2.699 -10.749 12.721 1.00 82.31 102 SER A O 1
ATOM 792 N N . GLN A 1 103 ? -1.050 -11.143 11.250 1.00 80.25 103 GLN A N 1
ATOM 793 C CA . GLN A 1 103 ? -1.757 -10.708 10.040 1.00 80.25 103 GLN A CA 1
ATOM 794 C C . GLN A 1 103 ? -2.161 -11.876 9.125 1.00 80.25 103 GLN A C 1
ATOM 796 O O . GLN A 1 103 ? -2.675 -11.647 8.031 1.00 80.25 103 GLN A O 1
ATOM 801 N N . SER A 1 104 ? -1.956 -13.120 9.566 1.00 84.12 104 SER A N 1
ATOM 802 C CA . SER A 1 104 ? -2.308 -14.320 8.804 1.00 84.12 104 SER A CA 1
ATOM 803 C C . SER A 1 104 ? -3.819 -14.463 8.579 1.00 84.12 104 SER A C 1
ATOM 805 O O . SER A 1 104 ? -4.653 -13.888 9.290 1.00 84.12 104 SER A O 1
ATOM 807 N N . TRP A 1 105 ? -4.187 -15.313 7.615 1.00 87.00 105 TRP A N 1
ATOM 808 C CA . TRP A 1 105 ? -5.586 -15.671 7.348 1.00 87.00 105 TRP A CA 1
ATOM 809 C C . TRP A 1 105 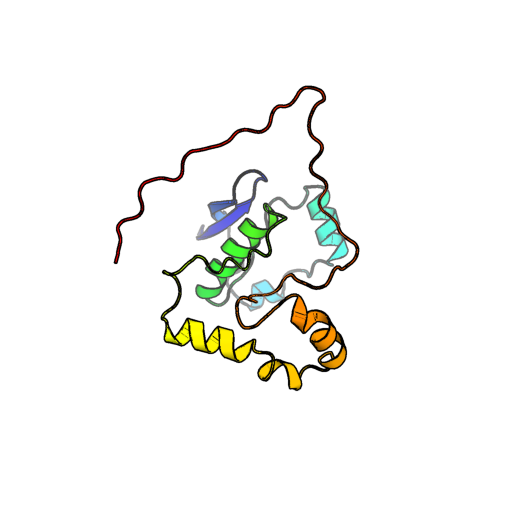? -6.295 -16.278 8.562 1.00 87.00 105 TRP A C 1
ATOM 811 O O . TRP A 1 105 ? -7.510 -16.138 8.696 1.00 87.00 105 TRP A O 1
ATOM 821 N N . GLU A 1 106 ? -5.549 -16.942 9.443 1.00 86.50 106 GLU A N 1
ATOM 822 C CA . GLU A 1 106 ? -6.066 -17.510 10.687 1.00 86.50 106 GLU A CA 1
ATOM 823 C C . GLU A 1 106 ? -6.438 -16.414 11.692 1.00 86.50 106 GLU A C 1
ATOM 825 O O . GLU A 1 106 ? -7.540 -16.433 12.244 1.00 86.50 106 GLU A O 1
ATOM 830 N N . SER A 1 107 ? -5.581 -15.403 11.856 1.00 86.81 107 SER A N 1
ATOM 831 C CA . SER A 1 107 ? -5.841 -14.241 12.717 1.00 86.81 107 SER A CA 1
ATOM 832 C C . SER A 1 107 ? -7.050 -13.424 12.239 1.00 86.81 107 SER A C 1
ATOM 834 O O . SER A 1 107 ? -7.847 -12.932 13.045 1.00 86.81 107 SER A O 1
ATOM 836 N N . LEU A 1 108 ? -7.250 -13.348 10.919 1.00 87.50 108 LEU A N 1
ATOM 837 C CA . LEU A 1 108 ? -8.366 -12.630 10.302 1.00 87.50 108 LEU A CA 1
ATOM 838 C C . LEU A 1 108 ? -9.738 -13.290 10.507 1.00 87.50 108 LEU A C 1
ATOM 840 O O . LEU A 1 108 ? -10.740 -12.614 10.297 1.00 87.50 108 LEU A O 1
ATOM 844 N N . LYS A 1 109 ? -9.832 -14.545 10.973 1.00 88.38 109 LYS A N 1
ATOM 845 C CA . LYS A 1 109 ? -11.125 -15.228 11.223 1.00 88.38 109 LYS A CA 1
ATOM 846 C C . LYS A 1 109 ? -12.021 -14.514 12.233 1.00 88.38 109 LYS A C 1
ATOM 848 O O . LYS A 1 109 ? -13.232 -14.703 12.234 1.00 88.38 109 LYS A O 1
ATOM 853 N N . THR A 1 110 ? -11.425 -13.713 13.113 1.00 91.50 110 THR A N 1
ATOM 854 C CA . THR A 1 110 ? -12.154 -12.910 14.106 1.00 91.50 110 THR A CA 1
ATOM 855 C C . THR A 1 110 ? -12.656 -11.575 13.548 1.00 91.50 110 THR A C 1
ATOM 857 O O . THR A 1 110 ? -13.426 -10.881 14.213 1.00 91.50 110 THR A O 1
ATOM 860 N N . ASN A 1 111 ? -12.239 -11.205 12.333 1.00 89.25 111 ASN A N 1
ATOM 861 C CA . ASN A 1 111 ? -12.639 -9.966 11.684 1.00 89.25 111 ASN A CA 1
ATOM 862 C C . ASN A 1 111 ? -14.096 -10.075 11.193 1.00 89.25 111 ASN A C 1
ATOM 864 O O . ASN A 1 111 ? -14.427 -11.031 10.491 1.00 89.25 111 ASN A O 1
ATOM 868 N N . PRO A 1 112 ? -14.969 -9.094 11.489 1.00 92.62 112 PRO A N 1
ATOM 869 C CA . PRO A 1 112 ? -16.352 -9.098 11.009 1.00 92.62 112 PRO A CA 1
ATOM 870 C C . PRO A 1 112 ? -16.493 -9.105 9.475 1.00 92.62 112 PRO A C 1
ATOM 872 O O . PRO A 1 112 ? -17.565 -9.434 8.982 1.00 92.62 112 PRO A O 1
ATOM 875 N N . LEU A 1 113 ? -15.436 -8.763 8.729 1.00 91.38 113 LEU A N 1
ATOM 876 C CA . LEU A 1 113 ? -15.388 -8.775 7.262 1.00 91.38 113 LEU A CA 1
ATOM 877 C C . LEU A 1 113 ? -14.695 -10.023 6.685 1.00 91.38 113 LEU A C 1
ATOM 879 O O . LEU A 1 113 ? -14.303 -10.021 5.522 1.00 91.38 113 LEU A O 1
ATOM 883 N N . TYR A 1 114 ? -14.484 -11.079 7.478 1.00 90.19 114 TYR A N 1
ATOM 884 C CA . TYR A 1 114 ? -13.719 -12.254 7.041 1.00 90.19 114 TYR A CA 1
ATOM 885 C C . TYR A 1 114 ? -14.253 -12.893 5.748 1.00 90.19 114 TYR A C 1
ATOM 887 O O . TYR A 1 114 ? -13.461 -13.257 4.879 1.00 90.19 114 TYR A O 1
ATOM 895 N N . GLU A 1 115 ? -15.577 -12.973 5.597 1.00 90.50 115 GLU A N 1
ATOM 896 C CA . GLU A 1 115 ? -16.218 -13.541 4.402 1.00 90.50 115 GLU A CA 1
ATOM 897 C C . GLU A 1 115 ? -15.920 -12.731 3.133 1.00 90.50 115 GLU A C 1
ATOM 899 O O . GLU A 1 115 ? -15.676 -13.305 2.077 1.00 90.50 115 GLU A O 1
ATOM 904 N N . ASP A 1 116 ? -15.851 -11.403 3.235 1.00 90.31 116 ASP A N 1
ATOM 905 C CA . ASP A 1 116 ? -15.487 -10.554 2.098 1.00 90.31 116 ASP A CA 1
ATOM 906 C C . ASP A 1 116 ? -13.983 -10.659 1.801 1.00 90.31 116 ASP A C 1
ATOM 908 O O . ASP A 1 116 ? -13.550 -10.653 0.651 1.00 90.31 116 ASP A O 1
ATOM 912 N N . LEU A 1 117 ? -13.155 -10.787 2.843 1.00 88.12 117 LEU A N 1
ATOM 913 C CA . LEU A 1 117 ? -11.703 -10.892 2.697 1.00 88.12 117 LEU A CA 1
ATOM 914 C C . LEU A 1 117 ? -11.279 -12.211 2.044 1.00 88.12 117 LEU A C 1
ATOM 916 O O . LEU A 1 117 ? -10.334 -12.215 1.252 1.00 88.12 117 LEU A O 1
ATOM 920 N N . VAL A 1 118 ? -11.961 -13.325 2.340 1.00 88.88 118 VAL A N 1
ATOM 921 C CA . VAL A 1 118 ? -11.595 -14.642 1.792 1.00 88.88 118 VAL A CA 1
ATOM 922 C C . VAL A 1 118 ? -11.773 -14.712 0.271 1.00 88.88 118 VAL A C 1
ATOM 924 O O . VAL A 1 118 ? -11.067 -15.480 -0.387 1.00 88.88 118 VAL A O 1
ATOM 927 N N . GLU A 1 119 ? -12.635 -13.866 -0.308 1.00 87.50 119 GLU A N 1
ATOM 928 C CA . GLU A 1 119 ? -12.781 -13.711 -1.762 1.00 87.50 119 GLU A CA 1
ATOM 929 C C . GLU A 1 119 ? -11.455 -13.299 -2.428 1.00 87.50 119 GLU A C 1
ATOM 931 O O . GLU A 1 119 ? -11.141 -13.742 -3.533 1.00 87.50 119 GLU A O 1
ATOM 936 N N . PHE A 1 120 ? -10.630 -12.516 -1.726 1.00 85.25 120 PHE A N 1
ATOM 937 C CA . PHE A 1 120 ? -9.357 -11.987 -2.223 1.00 85.25 120 PHE A CA 1
ATOM 938 C C . PHE A 1 120 ? -8.142 -12.841 -1.846 1.00 85.25 120 PHE A C 1
ATOM 940 O O . PHE A 1 120 ? -7.001 -12.402 -2.016 1.00 85.25 120 PHE A O 1
ATOM 947 N N . LYS A 1 121 ? -8.347 -14.075 -1.369 1.00 83.88 121 LYS A N 1
ATOM 948 C CA . LYS A 1 121 ? -7.249 -14.971 -0.976 1.00 83.88 121 LYS A CA 1
ATOM 949 C C . LYS A 1 121 ? -6.265 -15.273 -2.112 1.00 83.88 121 LYS A C 1
ATOM 951 O O . LYS A 1 121 ? -5.091 -15.526 -1.863 1.00 83.88 121 LYS A O 1
ATOM 956 N N . ASP A 1 122 ? -6.726 -15.216 -3.359 1.00 80.12 122 ASP A N 1
ATOM 957 C CA . ASP A 1 122 ? -5.890 -15.397 -4.548 1.00 80.12 122 ASP A CA 1
ATOM 958 C C . ASP A 1 122 ? -4.984 -14.191 -4.859 1.00 80.12 122 ASP A C 1
ATOM 960 O O . ASP A 1 122 ? -3.970 -14.351 -5.536 1.00 80.12 122 ASP A O 1
ATOM 964 N N . VAL A 1 123 ? -5.330 -12.996 -4.368 1.00 82.69 123 VAL A N 1
ATOM 965 C CA . VAL A 1 123 ? -4.535 -11.764 -4.527 1.00 82.69 123 VAL A CA 1
ATOM 966 C C . VAL A 1 123 ? -3.380 -11.719 -3.535 1.00 82.69 123 VAL A C 1
ATOM 968 O O . VAL A 1 123 ? -2.303 -11.230 -3.868 1.00 82.69 123 VAL A O 1
ATOM 971 N N . PHE A 1 124 ? -3.599 -12.247 -2.330 1.00 80.06 124 PHE A N 1
ATOM 972 C CA . PHE A 1 124 ? -2.623 -12.265 -1.241 1.00 80.06 124 PHE A CA 1
ATOM 973 C C . PHE A 1 124 ? -2.289 -13.709 -0.844 1.00 80.06 124 PHE A C 1
ATOM 975 O O . PHE A 1 124 ? -2.684 -14.167 0.236 1.00 80.06 124 PHE A O 1
ATOM 982 N N . PRO A 1 125 ? -1.603 -14.462 -1.724 1.00 76.44 125 PRO A N 1
ATOM 983 C CA . PRO A 1 125 ? -1.257 -15.838 -1.436 1.00 76.44 125 PRO A CA 1
ATOM 984 C C . PRO A 1 125 ? -0.166 -15.897 -0.359 1.00 76.44 125 PRO A C 1
ATOM 986 O O . PRO A 1 125 ? 0.770 -15.099 -0.336 1.00 76.44 125 PRO A O 1
ATOM 989 N N . GLU A 1 126 ? -0.294 -16.869 0.539 1.00 78.00 126 GLU A N 1
ATOM 990 C CA . GLU A 1 126 ? 0.636 -17.098 1.655 1.00 78.00 126 GLU A CA 1
ATOM 991 C C . GLU A 1 126 ? 1.985 -17.662 1.168 1.00 78.00 126 GLU A C 1
ATOM 993 O O . GLU A 1 126 ? 3.021 -17.507 1.808 1.00 78.00 126 GLU A O 1
ATOM 998 N N . THR A 1 127 ? 1.983 -18.280 -0.015 1.00 80.56 127 THR A N 1
ATOM 999 C CA . THR A 1 127 ? 3.168 -18.782 -0.712 1.00 80.56 127 THR A CA 1
ATOM 1000 C C . THR A 1 127 ? 3.154 -18.326 -2.163 1.00 80.56 127 THR A C 1
ATOM 1002 O O . THR A 1 127 ? 2.098 -18.062 -2.733 1.00 80.56 127 THR A O 1
ATOM 1005 N N . VAL A 1 128 ? 4.332 -18.232 -2.784 1.00 81.44 128 VAL A N 1
ATOM 1006 C CA . VAL A 1 128 ? 4.424 -17.887 -4.207 1.00 81.44 128 VAL A CA 1
ATOM 1007 C C . VAL A 1 128 ? 3.737 -18.989 -5.024 1.00 81.44 128 VAL A C 1
ATOM 1009 O O . VAL A 1 128 ? 4.188 -20.137 -4.978 1.00 81.44 128 VAL A O 1
ATOM 1012 N N . PRO A 1 129 ? 2.657 -18.680 -5.761 1.00 78.81 129 PRO A N 1
ATOM 1013 C CA . PRO A 1 129 ? 1.955 -19.683 -6.542 1.00 78.81 129 PRO A CA 1
ATOM 1014 C C . PRO A 1 129 ? 2.798 -20.113 -7.749 1.00 78.81 129 PRO A C 1
ATOM 1016 O O . PRO A 1 129 ? 3.446 -19.296 -8.402 1.00 78.81 129 PRO A O 1
ATOM 1019 N N . CYS A 1 130 ? 2.763 -21.408 -8.069 1.00 80.31 130 CYS A N 1
ATOM 1020 C CA . CYS A 1 130 ? 3.380 -21.960 -9.284 1.00 80.31 130 CYS A CA 1
ATOM 1021 C C . CYS A 1 130 ? 2.506 -21.769 -10.534 1.00 80.31 130 CYS A C 1
ATOM 1023 O O . CYS A 1 130 ? 2.960 -21.998 -11.654 1.00 80.31 130 CYS A O 1
ATOM 1025 N N . GLU A 1 131 ? 1.246 -21.393 -10.337 1.00 83.19 131 GLU A N 1
ATOM 1026 C CA . GLU A 1 131 ? 0.249 -21.210 -11.384 1.00 83.19 131 GLU A CA 1
ATOM 1027 C C . GLU A 1 131 ? -0.023 -19.722 -11.613 1.00 83.19 131 GLU A C 1
ATOM 1029 O O . GLU A 1 131 ? 0.205 -18.884 -10.737 1.00 83.19 131 GLU A O 1
ATOM 1034 N N . LEU A 1 132 ? -0.516 -19.388 -12.807 1.00 80.12 132 LEU A N 1
ATOM 1035 C CA . LEU A 1 132 ? -0.923 -18.021 -13.107 1.00 80.12 132 LEU A CA 1
ATOM 1036 C C . LEU A 1 132 ? -2.136 -17.627 -12.245 1.00 80.12 132 LEU A C 1
ATOM 1038 O O . LEU A 1 132 ? -3.026 -18.456 -12.035 1.00 80.12 132 LEU A O 1
ATOM 1042 N N . PRO A 1 133 ? -2.214 -16.364 -11.786 1.00 76.06 133 PRO A N 1
ATOM 1043 C CA . PRO A 1 133 ? -3.403 -15.853 -11.115 1.00 76.06 133 PRO A CA 1
ATOM 1044 C C . PRO A 1 133 ? -4.647 -16.004 -11.994 1.00 76.06 133 PRO A C 1
ATOM 1046 O O . PRO A 1 133 ? -4.560 -15.992 -13.226 1.00 76.06 133 PRO A O 1
ATOM 1049 N N . LYS A 1 134 ? -5.823 -16.093 -11.365 1.00 79.62 134 LYS A N 1
ATOM 1050 C CA . LYS A 1 134 ? -7.094 -16.080 -12.098 1.00 79.62 134 LYS A CA 1
ATOM 1051 C C . LYS A 1 134 ? -7.201 -14.803 -12.931 1.00 79.62 134 LYS A C 1
ATOM 1053 O O . LYS A 1 134 ? -6.900 -13.715 -12.442 1.00 79.62 134 LYS A O 1
ATOM 1058 N N . ASP A 1 135 ? -7.667 -14.935 -14.171 1.00 83.88 135 ASP A N 1
ATOM 1059 C CA . ASP A 1 135 ? -7.936 -13.777 -15.024 1.00 83.88 135 ASP A CA 1
ATOM 1060 C C . ASP A 1 135 ? -9.082 -12.952 -14.417 1.00 83.88 135 ASP A C 1
ATOM 1062 O O . ASP A 1 135 ? -10.220 -13.416 -14.331 1.00 83.88 135 ASP A O 1
ATOM 1066 N N . LYS A 1 136 ? -8.769 -11.729 -13.976 1.00 82.94 136 LYS A N 1
ATOM 1067 C CA . LYS A 1 136 ? -9.739 -10.758 -13.438 1.00 82.94 136 LYS A CA 1
ATOM 1068 C C . LYS A 1 136 ? -10.194 -9.743 -14.494 1.00 82.94 136 LYS A C 1
ATOM 1070 O O . LYS A 1 136 ? -10.719 -8.687 -14.156 1.00 82.94 136 LYS A O 1
ATOM 1075 N N . GLY A 1 137 ? -9.975 -10.036 -15.777 1.00 85.50 137 GLY A N 1
ATOM 1076 C CA . GLY A 1 137 ? -10.395 -9.203 -16.904 1.00 85.50 137 GLY A CA 1
ATOM 1077 C C . GLY A 1 137 ? -9.448 -8.044 -17.220 1.00 85.50 137 GLY A C 1
ATOM 1078 O O . GLY A 1 137 ? -9.667 -7.330 -18.198 1.00 85.50 137 GLY A O 1
ATOM 1079 N N . ILE A 1 138 ? -8.379 -7.867 -16.438 1.00 83.69 138 ILE A N 1
ATOM 1080 C CA . ILE A 1 138 ? -7.309 -6.909 -16.724 1.00 83.69 138 ILE A CA 1
ATOM 1081 C C . ILE A 1 138 ? -6.200 -7.657 -17.458 1.00 83.69 138 ILE A C 1
ATOM 1083 O O . ILE A 1 138 ? -5.545 -8.530 -16.891 1.00 83.69 138 ILE A O 1
ATOM 1087 N N . ARG A 1 139 ? -5.969 -7.297 -18.722 1.00 86.06 139 ARG A N 1
ATOM 1088 C CA . ARG A 1 139 ? -4.876 -7.841 -19.532 1.00 86.06 139 ARG A CA 1
ATOM 1089 C C . ARG A 1 139 ? -3.883 -6.741 -19.862 1.00 86.06 139 ARG A C 1
ATOM 1091 O O . ARG A 1 139 ? -4.274 -5.660 -20.291 1.00 86.06 139 ARG A O 1
ATOM 1098 N N . HIS A 1 140 ? -2.602 -7.033 -19.684 1.00 84.56 140 HIS A N 1
ATOM 1099 C CA . HIS A 1 140 ? -1.539 -6.160 -20.160 1.00 84.56 140 HIS A CA 1
ATOM 1100 C C . HIS A 1 140 ? -1.289 -6.443 -21.639 1.00 84.56 140 HIS A C 1
ATOM 1102 O O . HIS A 1 140 ? -0.869 -7.541 -22.003 1.00 84.56 140 HIS A O 1
ATOM 1108 N N . GLU A 1 141 ? -1.542 -5.449 -22.481 1.00 90.31 141 GLU A N 1
ATOM 1109 C CA . GLU A 1 141 ? -1.179 -5.483 -23.892 1.00 90.31 141 GLU A CA 1
ATOM 1110 C C . GLU A 1 141 ? 0.087 -4.649 -24.097 1.00 90.31 141 GLU A C 1
ATOM 1112 O O . GLU A 1 141 ? 0.177 -3.505 -23.649 1.00 90.31 141 GLU A O 1
ATOM 1117 N N . VAL A 1 142 ? 1.097 -5.244 -24.732 1.00 92.19 142 VAL A N 1
ATOM 1118 C CA . VAL A 1 142 ? 2.329 -4.539 -25.091 1.00 92.19 142 VAL A CA 1
ATOM 1119 C C . VAL A 1 142 ? 2.242 -4.177 -26.563 1.00 92.19 142 VAL A C 1
ATOM 1121 O O . VAL A 1 142 ? 2.495 -5.007 -27.435 1.00 92.19 142 VAL A O 1
ATOM 1124 N N . GLU A 1 143 ? 1.892 -2.925 -26.838 1.00 93.25 143 GLU A N 1
ATOM 1125 C CA . GLU A 1 143 ? 1.891 -2.406 -28.200 1.00 93.25 143 GLU A CA 1
ATOM 1126 C C . GLU A 1 143 ? 3.327 -2.263 -28.715 1.00 93.25 143 GLU A C 1
ATOM 1128 O O . GLU A 1 143 ? 4.148 -1.506 -28.188 1.00 93.25 143 GLU A O 1
ATOM 1133 N N . LEU A 1 144 ? 3.637 -2.994 -29.783 1.00 92.75 144 LEU A N 1
ATOM 1134 C CA . LEU A 1 144 ? 4.902 -2.856 -30.488 1.00 92.75 144 LEU A CA 1
ATOM 1135 C C . LEU A 1 144 ? 4.756 -1.815 -31.593 1.00 92.75 144 LEU A C 1
ATOM 1137 O O . LEU A 1 144 ? 3.780 -1.809 -32.344 1.00 92.75 144 LEU A O 1
ATOM 1141 N N . LYS A 1 145 ? 5.762 -0.950 -31.738 1.00 95.12 145 LYS A N 1
ATOM 1142 C CA . LYS A 1 145 ? 5.791 -0.005 -32.855 1.00 95.12 145 LYS A CA 1
ATOM 1143 C C . LYS A 1 145 ? 5.823 -0.779 -34.183 1.00 95.12 145 LYS A C 1
ATOM 1145 O O . LYS A 1 145 ? 6.560 -1.764 -34.292 1.00 95.12 145 LYS A O 1
ATOM 1150 N N . PRO A 1 146 ? 5.088 -0.33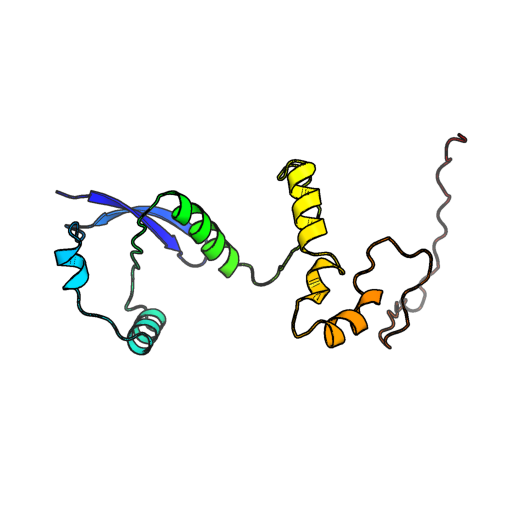6 -35.220 1.00 95.50 146 PRO A N 1
ATOM 1151 C CA . PRO A 1 146 ? 5.190 -0.933 -36.546 1.00 95.50 146 PRO A CA 1
ATOM 1152 C C . PRO A 1 146 ? 6.648 -0.955 -37.027 1.00 95.50 146 PRO A C 1
ATOM 1154 O O . PRO A 1 146 ? 7.336 0.064 -36.997 1.00 95.50 146 PRO A O 1
ATOM 1157 N N . GLY A 1 147 ? 7.133 -2.128 -37.440 1.00 95.12 147 GLY A N 1
ATOM 1158 C CA . GLY A 1 147 ? 8.530 -2.334 -37.847 1.00 95.12 147 GLY A CA 1
ATOM 1159 C C . GLY A 1 147 ? 9.490 -2.760 -36.726 1.00 95.12 147 GLY A C 1
ATOM 1160 O O . GLY A 1 147 ? 10.662 -3.017 -37.010 1.00 95.12 147 GLY A O 1
ATOM 1161 N N . SER A 1 148 ? 9.023 -2.889 -35.479 1.00 94.38 148 SER A N 1
ATOM 1162 C CA . SER A 1 148 ? 9.801 -3.494 -34.394 1.00 94.38 148 SER A CA 1
ATOM 1163 C C . SER A 1 148 ? 10.150 -4.952 -34.704 1.00 94.38 148 SER A C 1
ATOM 1165 O O . SER A 1 148 ? 9.306 -5.740 -35.128 1.00 94.38 148 SER A O 1
ATOM 1167 N N . LYS A 1 149 ? 11.412 -5.321 -34.467 1.00 93.56 149 LYS A N 1
ATOM 1168 C CA . LYS A 1 149 ? 11.910 -6.696 -34.597 1.00 93.56 149 LYS A CA 1
ATOM 1169 C C . LYS A 1 149 ? 12.083 -7.305 -33.213 1.00 93.56 149 LYS A C 1
ATOM 1171 O O . LYS A 1 149 ? 12.481 -6.608 -32.282 1.00 93.56 149 LYS A O 1
ATOM 1176 N N . TYR A 1 150 ? 11.818 -8.601 -33.090 1.00 90.31 150 TYR A N 1
ATOM 1177 C CA . TYR A 1 150 ? 12.123 -9.325 -31.861 1.00 90.31 150 TYR A CA 1
ATOM 1178 C C . TYR A 1 150 ? 13.645 -9.451 -31.686 1.00 90.31 150 TYR A C 1
ATOM 1180 O O . TYR A 1 150 ? 14.376 -9.667 -32.657 1.00 90.31 150 TYR A O 1
ATOM 1188 N N . CYS A 1 151 ? 14.120 -9.306 -30.450 1.00 90.00 151 CYS A N 1
ATOM 1189 C CA . CYS A 1 151 ? 15.525 -9.492 -30.098 1.00 90.00 151 CYS A CA 1
ATOM 1190 C C . CYS A 1 151 ? 15.697 -10.839 -29.390 1.00 90.00 151 CYS A C 1
ATOM 1192 O O . CYS A 1 151 ? 14.983 -11.127 -28.433 1.00 90.00 151 CYS A O 1
ATOM 1194 N N . VAL A 1 152 ? 16.673 -11.639 -29.826 1.00 92.00 152 VAL A N 1
ATOM 1195 C CA . VAL A 1 152 ? 17.101 -12.856 -29.117 1.00 92.00 152 VAL A CA 1
ATOM 1196 C C . VAL A 1 152 ? 18.403 -12.561 -28.397 1.00 92.00 152 VAL A C 1
ATOM 1198 O O . VAL A 1 152 ? 19.380 -12.155 -29.024 1.00 92.00 152 VAL A O 1
ATOM 1201 N N . MET A 1 153 ? 18.430 -12.795 -27.089 1.00 93.12 153 MET A N 1
ATOM 1202 C CA . MET A 1 153 ? 19.651 -12.720 -26.291 1.00 93.12 153 MET A CA 1
ATOM 1203 C C . MET A 1 153 ? 20.156 -14.134 -26.002 1.00 93.12 153 MET A C 1
ATOM 1205 O O . MET A 1 153 ? 19.369 -15.034 -25.713 1.00 93.12 153 MET A O 1
ATOM 1209 N N . LYS A 1 154 ? 21.473 -14.346 -26.092 1.00 93.81 154 LYS A N 1
ATOM 1210 C CA . LYS A 1 154 ? 22.088 -15.605 -25.655 1.00 93.81 154 LYS A CA 1
ATOM 1211 C C . LYS A 1 154 ? 22.086 -15.649 -24.128 1.00 93.81 154 LYS A C 1
ATOM 1213 O O . LYS A 1 154 ? 22.527 -14.696 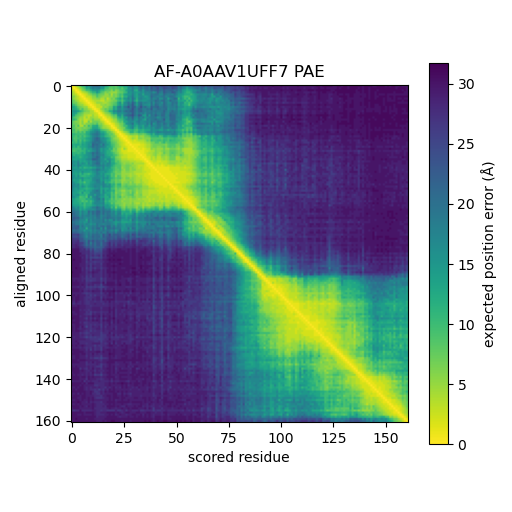-23.491 1.00 93.81 154 LYS A O 1
ATOM 1218 N N . GLN A 1 155 ? 21.618 -16.759 -23.566 1.00 91.88 155 GLN A N 1
ATOM 1219 C CA . GLN A 1 155 ? 21.698 -17.024 -22.132 1.00 91.88 155 GLN A CA 1
ATOM 1220 C C . GLN A 1 155 ? 23.170 -17.086 -21.699 1.00 91.88 155 GLN A C 1
ATOM 1222 O O . GLN A 1 155 ? 23.997 -17.696 -22.382 1.00 91.88 155 GLN A O 1
ATOM 1227 N N . TRP A 1 156 ? 23.501 -16.470 -20.564 1.00 92.50 156 TRP A N 1
ATOM 1228 C CA . TRP A 1 156 ? 24.830 -16.600 -19.969 1.00 92.50 156 TRP A CA 1
ATOM 1229 C C . TRP A 1 156 ? 25.097 -18.056 -19.566 1.00 92.50 156 TRP A C 1
ATOM 1231 O O . TRP A 1 156 ? 24.166 -18.726 -19.112 1.00 92.50 156 TRP A O 1
ATOM 1241 N N . PRO A 1 157 ? 26.342 -18.558 -19.683 1.00 91.56 157 PRO A N 1
ATOM 1242 C CA . PRO A 1 157 ? 26.677 -19.892 -19.204 1.00 91.56 157 PRO A CA 1
ATOM 1243 C C . PRO A 1 157 ? 26.339 -20.012 -17.715 1.00 91.56 157 PRO A C 1
ATOM 1245 O O . PRO A 1 157 ? 26.926 -19.321 -16.880 1.00 91.56 157 PRO A O 1
ATOM 1248 N N . LEU A 1 158 ? 25.381 -20.876 -17.382 1.00 93.19 158 LEU A N 1
ATOM 1249 C CA . LEU A 1 158 ? 25.103 -21.242 -15.998 1.00 93.19 158 LEU A CA 1
ATOM 1250 C C . LEU A 1 158 ? 26.134 -22.292 -15.578 1.00 93.19 158 LEU A C 1
ATOM 1252 O O . LEU A 1 158 ? 26.432 -23.210 -16.344 1.00 93.19 158 LEU A O 1
ATOM 1256 N N . ARG A 1 159 ? 26.705 -22.163 -14.376 1.00 87.75 159 ARG A N 1
ATOM 1257 C CA . ARG A 1 159 ? 27.525 -23.248 -13.823 1.00 87.75 159 ARG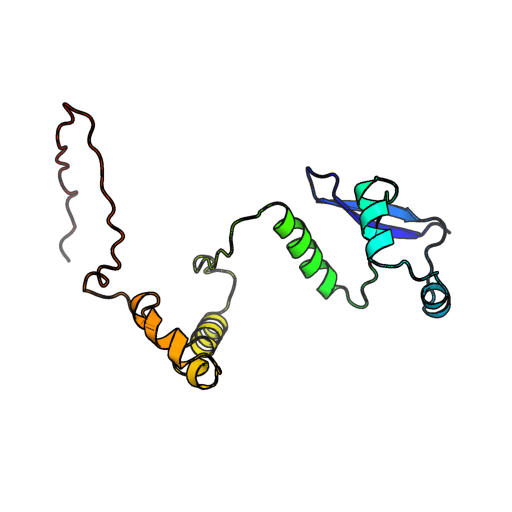 A CA 1
ATOM 1258 C C . ARG A 1 159 ? 26.601 -24.425 -13.524 1.00 87.75 159 ARG A C 1
ATOM 1260 O O . ARG A 1 159 ? 25.579 -24.231 -12.872 1.00 87.75 159 ARG A O 1
ATOM 1267 N N . ALA A 1 160 ? 26.961 -25.613 -13.995 1.00 79.69 160 ALA A N 1
ATOM 1268 C CA . ALA A 1 160 ? 26.311 -26.836 -13.547 1.00 79.69 160 ALA A CA 1
ATOM 1269 C C . ALA A 1 160 ? 26.633 -27.048 -12.058 1.00 79.69 160 ALA A C 1
ATOM 1271 O O . ALA A 1 160 ? 27.793 -26.900 -11.662 1.00 79.69 160 ALA A O 1
ATOM 1272 N N . MET A 1 161 ? 25.597 -27.322 -11.261 1.00 62.38 161 MET A N 1
ATOM 1273 C CA . MET A 1 161 ? 25.715 -27.868 -9.905 1.00 62.38 161 MET A CA 1
ATOM 1274 C C . MET A 1 161 ? 25.883 -29.381 -9.970 1.00 62.38 161 MET A C 1
ATOM 1276 O O . MET A 1 161 ? 25.254 -29.991 -10.865 1.00 62.38 161 MET A O 1
#

Mean predicted aligned error: 20.0 Å

Secondary structure (DSSP, 8-state):
--EEEEEEEE-SS-EEEEEEEESS---SHHHHTTSPPPPHHHHHHHHHTT---------SSTTHHHHHHHHHHHTT--------S--TTSS-HHHHHHHHHHTSTTGGGGSTTHHHHHTTTTTS-SS--SSPPP--S-----PPPTT--PPPPPPP-PPP-

Radius of gyration: 26.9 Å; Cα contacts (8 Å, |Δi|>4): 61; chains: 1; bounding box: 44×63×72 Å

Sequence (161 aa):
MTKTLNVIVNNGSSVGAYTLDLIAPPKLTSEITQLPTLEHKRFLRDLGSGKVKQICVLFADDECVADIRSATVFTENERVLSSSPMDESVLDEKTRVERYDSQSWESLKTNPLYEDLVEFKDVFPETVPCELPKDKGIRHEVELKPGSKYCVMKQWPLRAM

Organism: NCBI:txid2874970

pLDDT: mean 71.04, std 17.09, range [36.97, 95.5]